Protein AF-A0A7C3NVJ8-F1 (afdb_monomer)

Solvent-accessible surface area (backbone atoms only — not comparable to full-atom values): 8002 Å² total; per-residue (Å²): 141,88,85,84,85,81,80,92,88,76,82,88,66,92,72,84,85,71,95,49,73,67,46,36,61,51,40,33,55,73,60,80,32,95,70,62,86,69,88,54,62,31,58,52,53,53,42,41,76,72,67,44,86,64,86,88,82,78,56,91,95,59,71,88,85,84,82,84,86,85,85,83,62,93,82,46,94,53,57,70,61,53,47,56,51,49,54,50,56,72,26,59,70,48,44,35,48,39,25,70,75,52,55,41,91,62,97,46,96,80,39,78,84,64,85,84,122

Sequence (117 aa):
MFTAGITSSSSRRTVFTCQSVHDPAQVVASGERLVGANGADYFLYLQQKKGNPLGIVYPQDGAPLVVSPSAITRSAPRPNAARLFTDFIFGKEVQQFLSDSEGLYVPTPRTSPNLQL

Secondary structure (DSSP, 8-state):
----------S--S----SSTTHHHHHHHTTS-S----S-HHHHHHHHHTT--------TT------------TT-SSHHHHHHHHHHHTSHHHHHHHHHTS------TTSPP----

Radius of gyration: 19.08 Å; Cα contacts (8 Å, |Δi|>4): 74; chains: 1; bounding box: 49×47×43 Å

Structure (mmCIF, N/CA/C/O backbone):
data_AF-A0A7C3NVJ8-F1
#
_entry.id   AF-A0A7C3NVJ8-F1
#
loop_
_atom_site.group_PDB
_atom_site.id
_atom_site.type_symbol
_atom_site.label_atom_id
_atom_site.label_alt_id
_atom_site.label_comp_id
_atom_site.label_asym_id
_atom_site.label_entity_id
_atom_site.label_seq_id
_atom_site.pdbx_PDB_ins_code
_atom_site.Cartn_x
_atom_site.Cartn_y
_atom_site.Cartn_z
_atom_site.occupancy
_atom_sit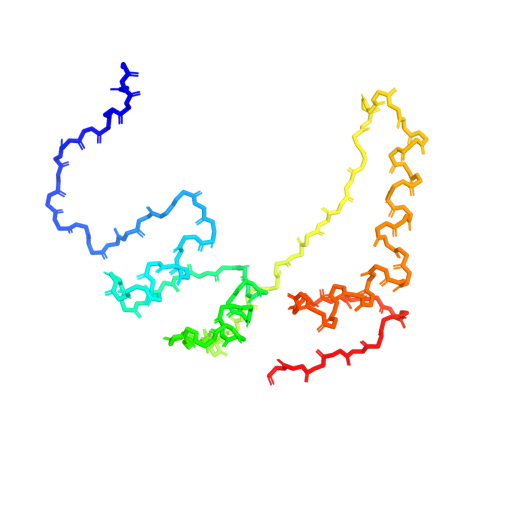e.B_iso_or_equiv
_atom_site.auth_seq_id
_atom_site.auth_comp_id
_atom_site.auth_asym_id
_atom_site.auth_atom_id
_atom_site.pdbx_PDB_model_num
ATOM 1 N N . MET A 1 1 ? -10.886 32.928 -12.057 1.00 34.44 1 MET A N 1
ATOM 2 C CA . MET A 1 1 ? -11.733 32.122 -12.959 1.00 34.44 1 MET A CA 1
ATOM 3 C C . MET A 1 1 ? -11.691 30.686 -12.445 1.00 34.44 1 MET A C 1
ATOM 5 O O . MET A 1 1 ? -10.800 29.938 -12.807 1.00 34.44 1 MET A O 1
ATOM 9 N N . PHE A 1 2 ? -12.559 30.360 -11.483 1.00 34.12 2 PHE A N 1
ATOM 10 C CA . PHE A 1 2 ? -12.731 29.007 -10.949 1.00 34.12 2 PHE A CA 1
ATOM 11 C C . PHE A 1 2 ? -14.069 28.509 -11.479 1.00 34.12 2 PHE A C 1
ATOM 13 O O . PHE A 1 2 ? -15.108 29.079 -11.154 1.00 34.12 2 PHE A O 1
ATOM 20 N N . THR A 1 3 ? -14.043 27.487 -12.323 1.00 41.06 3 THR A N 1
ATOM 21 C CA . THR A 1 3 ? -15.252 26.788 -12.750 1.00 41.06 3 THR A CA 1
ATOM 22 C C . THR A 1 3 ? -15.014 25.302 -12.586 1.00 41.06 3 THR A C 1
ATOM 24 O O . THR A 1 3 ? -14.181 24.732 -13.282 1.00 41.06 3 THR A O 1
ATOM 27 N N . ALA A 1 4 ? -15.774 24.692 -11.688 1.00 35.19 4 ALA A N 1
ATOM 28 C CA . ALA A 1 4 ? -16.313 23.353 -11.872 1.00 35.19 4 ALA A CA 1
ATOM 29 C C . ALA A 1 4 ? -17.483 23.208 -10.895 1.00 35.19 4 ALA A C 1
ATOM 31 O O . ALA A 1 4 ? -17.348 22.695 -9.790 1.00 35.19 4 ALA A O 1
ATOM 32 N N . GLY A 1 5 ? -18.630 23.756 -11.294 1.00 39.00 5 GLY A N 1
ATOM 33 C CA . GLY A 1 5 ? -19.902 23.394 -10.693 1.00 39.00 5 GLY A CA 1
ATOM 34 C C . GLY A 1 5 ? -20.327 22.032 -11.224 1.00 39.00 5 GLY A C 1
ATOM 35 O O . GLY A 1 5 ? -20.320 21.816 -12.434 1.00 39.00 5 GLY A O 1
ATOM 36 N N . ILE A 1 6 ? -20.743 21.146 -10.323 1.00 43.66 6 ILE A N 1
ATOM 37 C CA . ILE A 1 6 ? -21.653 20.050 -10.640 1.00 43.66 6 ILE A CA 1
ATOM 38 C C . ILE A 1 6 ? -22.787 20.116 -9.608 1.00 43.66 6 ILE A C 1
ATOM 40 O O . ILE A 1 6 ? -22.649 19.708 -8.462 1.00 43.66 6 ILE A O 1
ATOM 44 N N . THR A 1 7 ? -23.864 20.763 -10.058 1.00 36.34 7 THR A N 1
ATOM 45 C CA . THR A 1 7 ? -25.294 20.546 -9.766 1.00 36.34 7 THR A CA 1
ATOM 46 C C . THR A 1 7 ? -25.766 20.274 -8.334 1.00 36.34 7 THR A C 1
ATOM 48 O O . THR A 1 7 ? -25.525 19.223 -7.745 1.00 36.34 7 THR A O 1
ATOM 51 N N . SER A 1 8 ? -26.637 21.173 -7.868 1.00 42.19 8 SER A N 1
ATOM 52 C CA . SER A 1 8 ? -27.637 20.899 -6.842 1.00 42.19 8 SER A CA 1
ATOM 53 C C . SER A 1 8 ? -28.746 19.972 -7.374 1.00 42.19 8 SER A C 1
ATOM 55 O O . SER A 1 8 ? -29.151 20.071 -8.531 1.00 42.19 8 SER A O 1
ATOM 57 N N . SER A 1 9 ? -29.238 19.092 -6.493 1.00 37.84 9 SER A N 1
ATOM 58 C CA . SER A 1 9 ? -30.584 18.479 -6.422 1.00 37.84 9 SER A CA 1
ATOM 59 C C . SER A 1 9 ? -30.537 16.967 -6.159 1.00 37.84 9 SER A C 1
ATOM 61 O O . SER A 1 9 ? -30.219 16.164 -7.027 1.00 37.84 9 SER A O 1
ATOM 63 N N . SER A 1 10 ? -30.845 16.579 -4.914 1.00 38.47 10 SER A N 1
ATOM 64 C CA . SER A 1 10 ? -31.536 15.335 -4.522 1.00 38.47 10 SER A CA 1
ATOM 65 C C . SER A 1 10 ? -31.238 15.024 -3.050 1.00 38.47 10 SER A C 1
ATOM 67 O O . SER A 1 10 ? -30.154 14.578 -2.686 1.00 38.47 10 SER A O 1
ATOM 69 N N . SER A 1 11 ? -32.219 15.347 -2.206 1.00 39.00 11 SER A N 1
ATOM 70 C CA . SER A 1 11 ? -32.731 14.511 -1.113 1.00 39.00 11 SER A CA 1
ATOM 71 C C . SER A 1 11 ? -31.821 13.377 -0.598 1.00 39.00 11 SER A C 1
ATOM 73 O O . SER A 1 11 ? -31.606 12.388 -1.290 1.00 39.00 11 SER A O 1
ATOM 75 N N . ARG A 1 12 ? -31.356 13.502 0.658 1.00 42.03 12 ARG A N 1
ATOM 76 C CA . ARG A 1 12 ? -30.899 12.414 1.556 1.00 42.03 12 ARG A CA 1
ATOM 77 C C . ARG A 1 12 ? -30.247 11.204 0.867 1.00 42.03 12 ARG A C 1
ATOM 79 O O . ARG A 1 12 ? -30.752 10.086 0.957 1.00 42.03 12 ARG A O 1
ATOM 86 N N . ARG A 1 13 ? -29.078 11.376 0.252 1.00 49.75 13 ARG A N 1
ATOM 87 C CA . ARG A 1 13 ? -28.224 10.212 -0.005 1.00 49.75 13 ARG A CA 1
ATOM 88 C C . ARG A 1 13 ? -27.470 9.880 1.275 1.00 49.75 13 ARG A C 1
ATOM 90 O O . ARG A 1 13 ? -26.526 10.566 1.644 1.00 49.75 13 ARG A O 1
ATOM 97 N N . THR A 1 14 ? -27.916 8.823 1.950 1.00 73.06 14 THR A N 1
ATOM 98 C CA . THR A 1 14 ? -27.215 8.206 3.090 1.00 73.06 14 THR A CA 1
ATOM 99 C C . THR A 1 14 ? -25.794 7.777 2.707 1.00 73.06 14 THR A C 1
ATOM 101 O O . THR A 1 14 ? -24.910 7.720 3.554 1.00 73.06 14 THR A O 1
ATOM 104 N N . VAL A 1 15 ? -25.565 7.506 1.418 1.00 84.31 15 VAL A N 1
ATOM 105 C CA . VAL A 1 15 ? -24.281 7.064 0.871 1.00 84.31 15 VAL A CA 1
ATOM 106 C C . VAL A 1 15 ? -23.507 8.249 0.295 1.00 84.31 15 VAL A C 1
ATOM 108 O O . VAL A 1 15 ? -24.021 8.995 -0.539 1.00 84.31 15 VAL A O 1
ATOM 111 N N . PHE A 1 16 ? -22.255 8.387 0.730 1.00 88.19 16 PHE A N 1
ATOM 112 C CA . PHE A 1 16 ? -21.287 9.352 0.218 1.00 88.19 16 PHE A CA 1
ATOM 113 C C . PHE A 1 16 ? -20.303 8.649 -0.722 1.00 88.19 16 PHE A C 1
ATOM 115 O O . PHE A 1 16 ? -19.764 7.602 -0.373 1.00 88.19 16 PHE A O 1
ATOM 122 N N . THR A 1 17 ? -20.083 9.213 -1.909 1.00 90.25 17 THR A N 1
ATOM 123 C CA . THR A 1 17 ? -19.165 8.665 -2.916 1.00 90.25 17 THR A CA 1
ATOM 124 C C . THR A 1 17 ? -17.938 9.552 -3.047 1.00 90.25 17 THR A C 1
ATOM 126 O O . THR A 1 17 ? -18.068 10.741 -3.340 1.00 90.25 17 THR A O 1
ATOM 129 N N . CYS A 1 18 ? -16.761 8.961 -2.890 1.00 87.50 18 CYS A N 1
ATOM 130 C CA . CYS A 1 18 ? -15.481 9.625 -3.097 1.00 87.50 18 CYS A CA 1
ATOM 131 C C . CYS A 1 18 ? -14.976 9.449 -4.533 1.00 87.50 18 CYS A C 1
ATOM 133 O O . CYS A 1 18 ? -15.412 8.537 -5.236 1.00 87.50 18 CYS A O 1
ATOM 135 N N . GLN A 1 19 ? -14.043 10.303 -4.963 1.00 89.44 19 GLN A N 1
ATOM 136 C CA . GLN A 1 19 ? -13.366 10.148 -6.260 1.00 89.44 19 GLN A CA 1
ATOM 137 C C . GLN A 1 19 ? -12.063 9.352 -6.133 1.00 89.44 19 GLN A C 1
ATOM 139 O O . GLN A 1 19 ? -11.658 8.689 -7.086 1.00 89.44 19 GLN A O 1
ATOM 144 N N . SER A 1 20 ? -11.422 9.388 -4.963 1.00 89.25 20 SER A N 1
ATOM 145 C CA . SER A 1 20 ? -10.214 8.623 -4.666 1.00 89.25 20 SER A CA 1
ATOM 146 C C . SER A 1 20 ? -10.485 7.544 -3.625 1.00 89.25 20 SER A C 1
ATOM 148 O O . SER A 1 20 ? -11.269 7.724 -2.693 1.00 89.25 20 SER A O 1
ATOM 150 N N . VAL A 1 21 ? -9.757 6.433 -3.742 1.00 86.25 21 VAL A N 1
ATOM 151 C CA . VAL A 1 21 ? -9.726 5.375 -2.722 1.00 86.25 21 VAL A CA 1
ATOM 152 C C . VAL A 1 21 ? -9.135 5.868 -1.391 1.00 86.25 21 VAL A C 1
ATOM 154 O O . VAL A 1 21 ? -9.388 5.273 -0.352 1.00 86.25 21 VAL A O 1
ATOM 157 N N . HIS A 1 22 ? -8.385 6.976 -1.390 1.00 87.38 22 HIS A N 1
ATOM 158 C CA . HIS A 1 22 ? -7.788 7.544 -0.175 1.00 87.38 22 HIS A CA 1
ATOM 159 C C . HIS A 1 22 ? -8.726 8.459 0.620 1.00 87.38 22 HIS A C 1
ATOM 161 O O . HIS A 1 22 ? -8.516 8.658 1.820 1.00 87.38 22 HIS A O 1
ATOM 167 N N . ASP A 1 23 ? -9.763 9.001 -0.017 1.00 89.25 23 ASP A N 1
ATOM 168 C CA . ASP A 1 23 ? -10.671 9.966 0.608 1.00 89.25 23 ASP A CA 1
ATOM 169 C C . ASP A 1 23 ? -11.455 9.387 1.802 1.00 89.25 23 ASP A C 1
ATOM 171 O O . ASP A 1 23 ? -11.580 10.095 2.804 1.00 89.25 23 ASP A O 1
ATOM 175 N N . PRO A 1 24 ? -11.953 8.125 1.785 1.00 89.19 24 PRO A N 1
ATOM 176 C CA . PRO A 1 24 ? -12.715 7.569 2.904 1.00 89.19 24 PRO A CA 1
ATOM 177 C C . PRO A 1 24 ? -11.980 7.659 4.244 1.00 89.19 24 PRO A C 1
ATOM 179 O O . PRO A 1 24 ? -12.586 8.000 5.254 1.00 89.19 24 PRO A O 1
ATOM 182 N N . ALA A 1 25 ? -10.665 7.427 4.255 1.00 88.12 25 ALA A N 1
ATOM 183 C CA . ALA A 1 25 ? -9.862 7.526 5.469 1.00 88.12 25 ALA A CA 1
ATOM 184 C C . ALA A 1 25 ? -9.845 8.952 6.042 1.00 88.12 25 ALA A C 1
ATOM 186 O O . ALA A 1 25 ? -9.907 9.127 7.255 1.00 88.12 25 ALA A O 1
ATOM 187 N N . GLN A 1 26 ? -9.776 9.973 5.183 1.00 87.38 26 GLN A N 1
ATOM 188 C CA . GLN A 1 26 ? -9.769 11.375 5.609 1.00 87.38 26 GLN A CA 1
ATOM 189 C C . GLN A 1 26 ? -11.144 11.825 6.104 1.00 87.38 26 GLN A C 1
ATOM 191 O O . GLN A 1 26 ? -11.236 12.476 7.140 1.00 87.38 26 GLN A O 1
ATOM 196 N N . VAL A 1 27 ? -12.207 11.432 5.400 1.00 90.38 27 VAL A N 1
ATOM 197 C CA . VAL A 1 27 ? -13.597 11.766 5.752 1.00 90.38 27 VAL A CA 1
ATOM 198 C C . VAL A 1 27 ? -14.014 11.107 7.072 1.00 90.38 27 VAL A C 1
ATOM 200 O O . VAL A 1 27 ? -14.786 11.684 7.836 1.00 90.38 27 VAL A O 1
ATOM 203 N N . VAL A 1 28 ? -13.486 9.915 7.371 1.00 91.00 28 VAL A N 1
ATOM 204 C CA . VAL A 1 28 ? -13.695 9.267 8.673 1.00 91.00 28 VAL A CA 1
ATOM 205 C C . VAL A 1 28 ? -12.819 9.894 9.757 1.00 91.00 28 VAL A C 1
ATOM 207 O O . VAL A 1 28 ? -13.314 10.185 10.842 1.00 91.00 28 VAL A O 1
ATOM 210 N N . ALA A 1 29 ? -11.546 10.180 9.467 1.00 89.38 29 ALA A N 1
ATOM 211 C CA . ALA A 1 29 ? -10.639 10.797 10.439 1.00 89.38 29 ALA A CA 1
ATOM 212 C C . ALA A 1 29 ? -11.087 12.206 10.863 1.00 89.38 29 ALA A C 1
ATOM 214 O O . ALA A 1 29 ? -10.891 12.585 12.016 1.00 89.38 29 ALA A O 1
ATOM 215 N N . SER A 1 30 ? -11.700 12.974 9.956 1.00 90.31 30 SER A N 1
ATOM 216 C CA . SER A 1 30 ? -12.261 14.298 10.252 1.00 90.31 30 SER A CA 1
ATOM 217 C C . SER A 1 30 ? -13.577 14.246 11.037 1.00 90.31 30 SER A C 1
ATOM 219 O O . SER A 1 30 ? -14.035 15.276 11.529 1.00 90.31 30 SER A O 1
ATOM 221 N N . GLY A 1 31 ? -14.202 13.069 11.136 1.00 90.00 31 GLY A N 1
ATOM 222 C CA . GLY A 1 31 ? -15.526 12.889 11.728 1.00 90.00 31 GLY A CA 1
ATOM 223 C C . GLY A 1 31 ? -16.690 13.284 10.812 1.00 90.00 31 GLY A C 1
ATOM 224 O O . GLY A 1 31 ? -17.839 13.252 11.248 1.00 90.00 31 GLY A O 1
ATOM 225 N N . GLU A 1 32 ? -16.441 13.631 9.544 1.00 90.56 32 GLU A N 1
ATOM 226 C CA . GLU A 1 32 ? -17.509 13.943 8.584 1.00 90.56 32 GLU A CA 1
ATOM 227 C C . GLU A 1 32 ? -18.387 12.711 8.282 1.00 90.56 32 GLU A C 1
ATOM 229 O O . GLU A 1 32 ? -19.592 12.832 8.017 1.00 90.56 32 GLU A O 1
ATOM 234 N N . ARG A 1 33 ? -17.809 11.505 8.343 1.00 91.00 33 ARG A N 1
ATOM 235 C CA . ARG A 1 33 ? -18.542 10.230 8.335 1.00 91.00 33 ARG A CA 1
ATOM 236 C C . ARG A 1 33 ? -18.027 9.313 9.436 1.00 91.00 33 ARG A C 1
ATOM 238 O O . ARG A 1 33 ? -16.851 9.311 9.754 1.00 91.00 33 ARG A O 1
ATOM 245 N N . LEU A 1 34 ? -18.916 8.492 9.989 1.00 90.12 34 LEU A N 1
ATOM 246 C CA . LEU A 1 34 ? -18.554 7.532 11.039 1.00 90.12 34 LEU A CA 1
ATOM 247 C C . LEU A 1 34 ? -17.852 6.286 10.489 1.00 90.12 34 LEU A C 1
ATOM 249 O O . LEU A 1 34 ? -17.048 5.674 11.180 1.00 90.12 34 LEU A O 1
ATOM 253 N N . VAL A 1 35 ? -18.185 5.890 9.259 1.00 91.44 35 VAL A N 1
ATOM 254 C CA . VAL A 1 35 ? -17.679 4.678 8.609 1.00 91.44 35 VAL A CA 1
ATOM 255 C C . VAL A 1 35 ? -17.422 4.946 7.131 1.00 91.44 35 VAL A C 1
ATOM 257 O O . VAL A 1 35 ? -18.119 5.749 6.505 1.00 91.44 35 VAL A O 1
ATOM 260 N N . GLY A 1 36 ? -16.440 4.247 6.570 1.00 90.56 36 GLY A N 1
ATOM 261 C CA . GLY A 1 36 ? -16.107 4.296 5.153 1.00 90.56 36 GLY A CA 1
ATOM 262 C C . GLY A 1 36 ? -15.598 2.940 4.683 1.00 90.56 36 GLY A C 1
ATOM 263 O O . GLY A 1 36 ? -14.842 2.283 5.391 1.00 90.56 36 GLY A O 1
ATOM 264 N N . ALA A 1 37 ? -16.018 2.525 3.490 1.00 89.75 37 ALA A N 1
ATOM 265 C CA . ALA A 1 37 ? -15.427 1.374 2.821 1.00 89.75 37 ALA A CA 1
ATOM 266 C C . ALA A 1 37 ? -14.114 1.811 2.163 1.00 89.75 37 ALA A C 1
ATOM 268 O O . ALA A 1 37 ? -14.088 2.806 1.434 1.00 89.75 37 ALA A O 1
ATOM 269 N N . ASN A 1 38 ? -13.035 1.081 2.426 1.00 87.00 38 ASN A N 1
ATOM 270 C CA . ASN A 1 38 ? -11.715 1.357 1.876 1.00 87.00 38 ASN A CA 1
ATOM 271 C C . ASN A 1 38 ? -11.085 0.051 1.368 1.00 87.00 38 ASN A C 1
ATOM 273 O O . ASN A 1 38 ? -11.368 -1.013 1.909 1.00 87.00 38 ASN A O 1
ATOM 277 N N . GLY A 1 39 ? -10.270 0.147 0.318 1.00 82.69 39 GLY A N 1
ATOM 278 C CA . GLY A 1 39 ? -9.486 -0.963 -0.237 1.00 82.69 39 GLY A CA 1
ATOM 279 C C . GLY A 1 39 ? -7.978 -0.690 -0.269 1.00 82.69 39 GLY A C 1
ATOM 280 O O . GLY A 1 39 ? -7.244 -1.411 -0.937 1.00 82.69 39 GLY A O 1
ATOM 281 N N . ALA A 1 40 ? -7.518 0.384 0.382 1.00 82.25 40 ALA A N 1
ATOM 282 C CA . ALA A 1 40 ? -6.119 0.799 0.456 1.00 82.25 40 ALA A CA 1
ATOM 283 C C . ALA A 1 40 ? -5.619 0.773 1.912 1.00 82.25 40 ALA A C 1
ATOM 285 O O . ALA A 1 40 ? -5.355 1.817 2.517 1.00 82.25 40 ALA A O 1
ATOM 286 N N . ASP A 1 41 ? -5.502 -0.430 2.475 1.00 81.75 41 ASP A N 1
ATOM 287 C CA . ASP A 1 41 ? -5.241 -0.654 3.907 1.00 81.75 41 ASP A CA 1
ATOM 288 C C . ASP A 1 41 ? -3.913 -0.047 4.377 1.00 81.75 41 ASP A C 1
ATOM 290 O O . ASP A 1 41 ? -3.848 0.542 5.454 1.00 81.75 41 ASP A O 1
ATOM 294 N N . TYR A 1 42 ? -2.879 -0.075 3.528 1.00 82.81 42 TYR A N 1
ATOM 295 C CA . TYR A 1 42 ? -1.579 0.557 3.798 1.00 82.81 42 TYR A CA 1
ATOM 296 C C . TYR A 1 42 ? -1.723 2.029 4.215 1.00 82.81 42 TYR A C 1
ATOM 298 O O . TYR A 1 42 ? -1.078 2.499 5.152 1.00 82.81 42 TYR A O 1
ATOM 306 N N . PHE A 1 43 ? -2.640 2.765 3.579 1.00 83.62 43 PHE A N 1
ATOM 307 C CA . PHE A 1 43 ? -2.880 4.161 3.915 1.00 83.62 43 PHE A CA 1
ATOM 308 C C . PHE A 1 43 ? -3.551 4.302 5.282 1.00 83.62 43 PHE A C 1
ATOM 310 O O . PHE A 1 43 ? -3.216 5.222 6.023 1.00 83.62 43 PHE A O 1
ATOM 317 N N . LEU A 1 44 ? -4.461 3.395 5.646 1.00 86.56 44 LEU A N 1
ATOM 318 C CA . LEU A 1 44 ? -5.094 3.398 6.966 1.00 86.56 44 LEU A CA 1
ATOM 319 C C . LEU A 1 44 ? -4.068 3.145 8.072 1.00 86.56 44 LEU A C 1
ATOM 321 O O . LEU A 1 44 ? -4.058 3.892 9.051 1.00 86.56 44 LEU A O 1
ATOM 325 N N . TYR A 1 45 ? -3.153 2.192 7.878 1.00 83.69 45 TYR A N 1
ATOM 326 C CA . TYR A 1 45 ? -2.047 1.952 8.808 1.00 83.69 45 TYR A CA 1
ATOM 327 C C . TYR A 1 45 ? -1.158 3.189 8.973 1.00 83.69 45 TYR A C 1
ATOM 329 O O . TYR A 1 45 ? -0.813 3.565 10.094 1.00 83.69 45 TYR A O 1
ATOM 337 N N . LEU A 1 46 ? -0.834 3.888 7.880 1.00 84.38 46 LEU A N 1
ATOM 338 C CA . LEU A 1 46 ? -0.075 5.140 7.951 1.00 84.38 46 LEU A CA 1
ATOM 339 C C . LEU A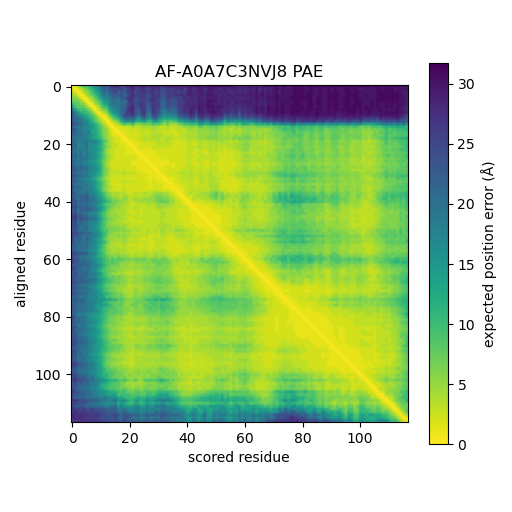 1 46 ? -0.831 6.242 8.705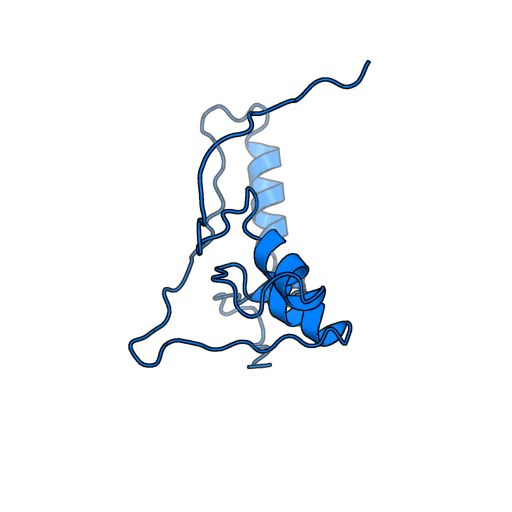 1.00 84.38 46 LEU A C 1
ATOM 341 O O . LEU A 1 46 ? -0.219 7.005 9.453 1.00 84.38 46 LEU A O 1
ATOM 345 N N . GLN A 1 47 ? -2.149 6.345 8.535 1.00 86.50 47 GLN A N 1
ATOM 346 C CA . GLN A 1 47 ? -2.961 7.312 9.279 1.00 86.50 47 GLN A CA 1
ATOM 347 C C . GLN A 1 47 ? -3.044 6.959 10.772 1.00 86.50 47 GLN A C 1
ATOM 349 O O . GLN A 1 47 ? -2.939 7.856 11.608 1.00 86.50 47 GLN A O 1
ATOM 354 N N . GLN A 1 48 ? -3.146 5.674 11.121 1.00 85.88 48 GLN A N 1
ATOM 355 C CA . GLN A 1 48 ? -3.067 5.216 12.511 1.00 85.88 48 GLN A CA 1
ATOM 356 C C . GLN A 1 48 ? -1.698 5.518 13.131 1.00 85.88 48 GLN A C 1
ATOM 358 O O . GLN A 1 48 ? -1.639 6.057 14.234 1.00 85.88 48 GLN A O 1
ATOM 363 N N . LYS A 1 49 ? -0.594 5.277 12.404 1.00 84.88 49 LYS A N 1
ATOM 364 C CA . LYS A 1 49 ? 0.768 5.643 12.845 1.00 84.88 49 LYS A CA 1
ATOM 365 C C . LYS A 1 49 ? 0.922 7.150 13.099 1.00 84.88 49 LYS A C 1
ATOM 367 O O . LYS A 1 49 ? 1.717 7.544 13.946 1.00 84.88 49 LYS A O 1
ATOM 372 N N . LYS A 1 50 ? 0.152 7.995 12.403 1.00 87.62 50 LYS A N 1
ATOM 373 C CA . LYS A 1 50 ? 0.095 9.454 12.630 1.00 87.62 50 LYS A CA 1
ATOM 374 C C . LYS A 1 50 ? -0.767 9.866 13.830 1.00 87.62 50 LYS A C 1
ATOM 376 O O . LYS A 1 50 ? -0.824 11.052 14.138 1.00 87.62 50 LYS A O 1
ATOM 381 N N . GLY A 1 51 ? -1.423 8.920 14.501 1.00 89.19 51 GLY A N 1
ATOM 382 C CA . GLY A 1 51 ? -2.279 9.177 15.659 1.00 89.19 51 GLY A CA 1
ATOM 383 C C . GLY A 1 51 ? -3.723 9.543 15.313 1.00 89.19 51 GLY A C 1
ATOM 384 O O . GLY A 1 51 ? -4.451 10.003 16.190 1.00 89.19 51 GLY A O 1
ATOM 385 N N . ASN A 1 52 ? -4.161 9.348 14.064 1.00 89.19 52 ASN A N 1
ATOM 386 C CA . ASN A 1 52 ? -5.554 9.610 13.708 1.00 89.19 52 ASN A CA 1
ATOM 387 C C . ASN A 1 52 ? -6.487 8.555 14.325 1.00 89.19 52 ASN A C 1
ATOM 389 O O . ASN A 1 52 ? -6.135 7.372 14.345 1.00 89.19 52 ASN A O 1
ATOM 393 N N . PRO A 1 53 ? -7.690 8.951 14.786 1.00 89.44 53 PRO A N 1
ATOM 394 C CA . PRO A 1 53 ? -8.621 8.074 15.497 1.00 89.44 53 PRO A CA 1
ATOM 395 C C . PRO A 1 53 ? -9.386 7.151 14.531 1.00 89.44 53 PRO A C 1
ATOM 397 O O . PRO A 1 53 ? -10.607 7.216 14.414 1.00 89.44 53 PRO A O 1
ATOM 400 N N . LEU A 1 54 ? -8.661 6.303 13.800 1.00 89.12 54 LEU A N 1
ATOM 401 C CA . LEU A 1 54 ? -9.211 5.366 12.822 1.00 89.12 54 LEU A CA 1
ATOM 402 C C . LEU A 1 54 ? -9.152 3.929 13.345 1.00 89.12 54 LEU A C 1
ATOM 404 O O . LEU A 1 54 ? -8.104 3.467 13.795 1.00 89.12 54 LEU A O 1
ATOM 408 N N . GLY A 1 55 ? -10.262 3.201 13.220 1.00 88.81 55 GLY A N 1
ATOM 409 C CA . GLY A 1 55 ? -10.323 1.751 13.407 1.00 88.81 55 GLY A CA 1
ATOM 410 C C . GLY A 1 55 ? -10.423 1.030 12.063 1.00 88.81 55 GLY A C 1
ATOM 411 O O . GLY A 1 55 ? -11.140 1.489 11.175 1.00 88.81 55 GLY A O 1
ATOM 412 N N . ILE A 1 56 ? -9.723 -0.097 11.921 1.00 88.94 56 ILE A N 1
ATOM 413 C CA . ILE A 1 56 ? -9.820 -0.981 10.751 1.00 88.94 56 ILE A CA 1
ATOM 414 C C . ILE A 1 56 ? -10.648 -2.201 11.160 1.00 88.94 56 ILE A C 1
ATOM 416 O O . ILE A 1 56 ? -10.359 -2.830 12.177 1.00 88.94 56 ILE A O 1
ATOM 420 N N . VAL A 1 57 ? -11.687 -2.520 10.387 1.00 89.94 57 VAL A N 1
ATOM 421 C CA . VAL A 1 57 ? -12.559 -3.678 10.624 1.00 89.94 57 VAL A CA 1
ATOM 422 C C . VAL A 1 57 ? -12.609 -4.517 9.356 1.00 89.94 57 VAL A C 1
ATOM 424 O O . VAL A 1 57 ? -13.085 -4.049 8.323 1.00 89.94 57 VAL A O 1
ATOM 427 N N . TYR A 1 58 ? -12.145 -5.762 9.450 1.00 89.25 58 TYR A N 1
ATOM 428 C CA . TYR A 1 58 ? -12.241 -6.737 8.367 1.00 89.25 58 TYR A CA 1
ATOM 429 C C . TYR A 1 58 ? -13.544 -7.558 8.492 1.00 89.25 58 TYR A C 1
ATOM 431 O O . TYR A 1 58 ? -13.877 -7.990 9.603 1.00 89.25 58 TYR A O 1
ATOM 439 N N . PRO A 1 59 ? -14.294 -7.785 7.393 1.00 89.38 59 PRO A N 1
ATOM 440 C CA . PRO A 1 59 ? -15.476 -8.651 7.396 1.00 89.38 59 PRO A CA 1
ATOM 441 C C . PRO A 1 59 ? -15.137 -10.092 7.807 1.00 89.38 59 PRO A C 1
ATOM 443 O O . PRO A 1 59 ? -14.095 -10.623 7.424 1.00 89.38 59 PRO A O 1
ATOM 446 N N . GLN A 1 60 ? -16.022 -10.739 8.570 1.00 91.69 60 GLN A N 1
ATOM 447 C CA . GLN A 1 60 ? -15.799 -12.095 9.112 1.00 91.69 60 GLN A CA 1
ATOM 448 C C . GLN A 1 60 ? -15.883 -13.186 8.036 1.00 91.69 60 GLN A C 1
ATOM 450 O O . GLN A 1 60 ? -15.221 -14.215 8.099 1.00 91.69 60 GLN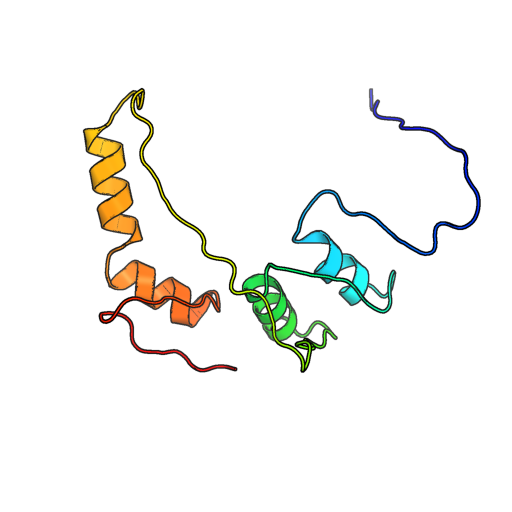 A O 1
ATOM 455 N N . ASP A 1 61 ? -16.706 -12.925 7.037 1.00 92.75 61 ASP A N 1
ATOM 456 C CA . ASP A 1 61 ? -16.947 -13.689 5.823 1.00 92.75 61 ASP A CA 1
ATOM 457 C C . ASP A 1 61 ? -15.787 -13.583 4.811 1.00 92.75 61 ASP A C 1
ATOM 459 O O . ASP A 1 61 ? -15.756 -14.313 3.819 1.00 92.75 61 ASP A O 1
ATOM 463 N N . GLY A 1 62 ? -14.789 -12.746 5.110 1.00 87.19 62 GLY A N 1
ATOM 464 C CA . GLY A 1 62 ? -13.544 -12.615 4.366 1.00 87.19 62 GLY A CA 1
ATOM 465 C C . GLY A 1 62 ? -13.370 -11.234 3.740 1.00 87.19 62 GLY A C 1
ATOM 466 O O . GLY A 1 62 ? -14.329 -10.555 3.377 1.00 87.19 62 GLY A O 1
ATOM 467 N N . ALA A 1 63 ? -12.111 -10.825 3.592 1.00 86.56 63 ALA A N 1
ATOM 468 C CA . ALA A 1 63 ? -11.732 -9.607 2.889 1.00 86.56 63 ALA A CA 1
ATOM 469 C C . ALA A 1 63 ? -11.101 -9.956 1.529 1.00 86.56 63 ALA A C 1
ATOM 471 O O . ALA A 1 63 ? -10.303 -10.896 1.449 1.00 86.56 63 ALA A O 1
ATOM 472 N N . PRO A 1 64 ? -11.429 -9.226 0.449 1.00 85.75 64 PRO A N 1
ATOM 473 C CA . PRO A 1 64 ? -10.797 -9.445 -0.844 1.00 85.75 64 PRO A CA 1
ATOM 474 C C . PRO A 1 64 ? -9.321 -9.031 -0.800 1.00 85.75 64 PRO A C 1
ATOM 476 O O . PRO A 1 64 ? -8.992 -7.912 -0.414 1.00 85.75 64 PRO A O 1
ATOM 479 N N . LEU A 1 65 ? -8.430 -9.911 -1.262 1.00 85.38 65 LEU A N 1
ATOM 480 C CA . LEU A 1 65 ? -7.030 -9.556 -1.485 1.00 85.38 65 LEU A CA 1
ATOM 481 C C . LEU A 1 65 ? -6.899 -8.788 -2.805 1.00 85.38 65 LEU A C 1
ATOM 483 O O . LEU A 1 65 ? -7.086 -9.353 -3.885 1.00 85.38 65 LEU A O 1
ATOM 487 N N . VAL A 1 66 ? -6.544 -7.507 -2.721 1.00 84.81 66 VAL A N 1
ATOM 488 C CA . VAL A 1 66 ? -6.298 -6.665 -3.897 1.00 84.81 66 VAL A CA 1
ATOM 489 C C . VAL A 1 66 ? -4.839 -6.804 -4.325 1.00 84.81 66 VAL A C 1
ATOM 491 O O . VAL A 1 66 ? -3.926 -6.387 -3.616 1.00 84.81 66 VAL A O 1
ATOM 494 N N . VAL A 1 67 ? -4.613 -7.395 -5.500 1.00 85.56 67 VAL A N 1
ATOM 495 C CA . VAL A 1 67 ? -3.271 -7.566 -6.073 1.00 85.56 67 VAL A CA 1
ATOM 496 C C . VAL A 1 67 ? -2.969 -6.413 -7.031 1.00 85.56 67 VAL A C 1
ATOM 498 O O . VAL A 1 67 ? -3.760 -6.136 -7.931 1.00 85.56 67 VAL A O 1
ATOM 501 N N . SER A 1 68 ? -1.807 -5.777 -6.870 1.00 85.50 68 SER A N 1
ATOM 502 C CA . SER A 1 68 ? -1.365 -4.628 -7.678 1.00 85.50 68 SER A CA 1
ATOM 503 C C . SER A 1 68 ? -0.227 -5.020 -8.632 1.00 85.50 68 SER A C 1
ATOM 505 O O . SER A 1 68 ? 0.943 -4.948 -8.248 1.00 85.50 68 SER A O 1
ATOM 507 N N . PRO A 1 69 ? -0.520 -5.467 -9.869 1.00 88.94 69 PRO A N 1
ATOM 508 C CA . PRO A 1 69 ? 0.512 -5.823 -10.837 1.00 88.94 69 PRO A CA 1
ATOM 509 C C . PRO A 1 69 ? 1.189 -4.582 -11.436 1.00 88.94 69 PRO A C 1
ATOM 511 O O . PRO A 1 69 ? 0.555 -3.552 -11.659 1.00 88.94 69 PRO A O 1
ATOM 514 N N . SER A 1 70 ? 2.471 -4.715 -11.778 1.00 90.75 70 SER A N 1
ATOM 515 C CA . SER A 1 70 ? 3.207 -3.745 -12.598 1.00 90.75 70 SER A CA 1
ATOM 516 C C . SER A 1 70 ? 3.477 -4.337 -13.980 1.00 90.75 70 SER A C 1
ATOM 518 O O . SER A 1 70 ? 3.762 -5.529 -14.103 1.00 90.75 70 SER A O 1
ATOM 520 N N . ALA A 1 71 ? 3.372 -3.520 -15.029 1.00 93.69 71 ALA A N 1
ATOM 521 C CA . ALA A 1 71 ? 3.551 -3.962 -16.407 1.00 93.69 71 ALA A CA 1
ATOM 522 C C . ALA A 1 71 ? 4.234 -2.896 -17.272 1.00 93.69 71 ALA A C 1
ATOM 524 O O . ALA A 1 71 ? 4.004 -1.697 -17.120 1.00 93.69 71 ALA A O 1
ATOM 525 N N . ILE A 1 72 ? 5.030 -3.354 -18.240 1.00 96.12 72 ILE A N 1
ATOM 526 C CA . ILE A 1 72 ? 5.638 -2.509 -19.271 1.00 96.12 72 ILE A CA 1
ATOM 527 C C . ILE A 1 72 ? 4.764 -2.585 -20.523 1.00 96.12 72 ILE A C 1
ATOM 529 O O . ILE A 1 72 ? 4.519 -3.668 -21.057 1.00 96.12 72 ILE A O 1
ATOM 533 N N . THR A 1 73 ? 4.297 -1.437 -21.014 1.00 95.31 73 THR A N 1
ATOM 534 C CA . THR A 1 73 ? 3.472 -1.383 -22.226 1.00 95.31 73 THR A CA 1
ATOM 535 C C . THR A 1 73 ? 4.280 -1.777 -23.466 1.00 95.31 73 THR A C 1
ATOM 537 O O . THR A 1 73 ? 5.465 -1.466 -23.591 1.00 95.31 73 THR A O 1
ATOM 540 N N . ARG A 1 74 ? 3.635 -2.445 -24.434 1.00 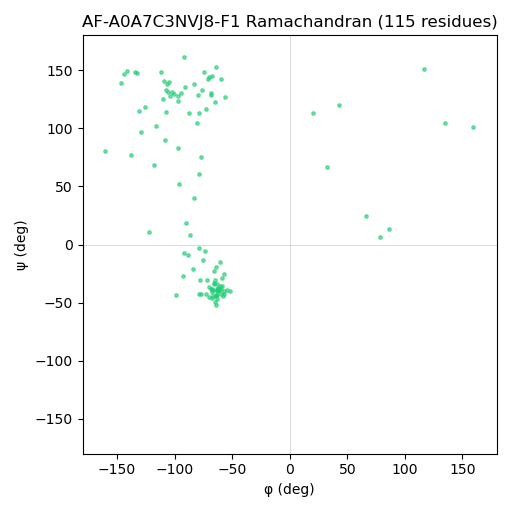94.50 74 ARG A N 1
ATOM 541 C CA . ARG A 1 74 ? 4.289 -2.863 -25.692 1.00 94.50 74 ARG A CA 1
ATOM 542 C C . ARG A 1 74 ? 4.861 -1.677 -26.475 1.00 94.50 74 ARG A C 1
ATOM 544 O O . ARG A 1 74 ? 5.905 -1.804 -27.101 1.00 94.50 74 ARG A O 1
ATOM 551 N N . SER A 1 75 ? 4.174 -0.540 -26.436 1.00 95.81 75 SER A N 1
ATOM 552 C CA . SER A 1 75 ? 4.551 0.703 -27.110 1.00 95.81 75 SER A CA 1
ATOM 553 C C . SER A 1 75 ? 5.433 1.615 -26.249 1.00 95.81 75 SER A C 1
ATOM 555 O O . SER A 1 75 ? 5.500 2.814 -26.516 1.00 95.81 75 SER A O 1
ATOM 557 N N . ALA A 1 76 ? 6.076 1.091 -25.197 1.00 95.62 76 ALA A N 1
ATOM 558 C CA . ALA A 1 76 ? 6.933 1.892 -24.332 1.00 95.62 76 ALA A CA 1
ATOM 559 C C . ALA A 1 76 ? 8.036 2.586 -25.159 1.00 95.62 76 ALA A C 1
ATOM 561 O O . ALA A 1 76 ? 8.782 1.907 -25.867 1.00 95.62 76 ALA A O 1
ATOM 562 N N . PRO A 1 77 ? 8.203 3.919 -25.048 1.00 96.19 77 PRO A N 1
ATOM 563 C CA . PRO A 1 77 ? 9.170 4.662 -25.860 1.00 96.19 77 PRO A CA 1
ATOM 564 C C . PRO A 1 77 ? 10.622 4.277 -25.543 1.00 96.19 77 PRO A C 1
ATOM 566 O O . PRO A 1 77 ? 11.515 4.471 -26.365 1.00 96.19 77 PRO A O 1
ATOM 569 N N . ARG A 1 78 ? 10.868 3.741 -24.339 1.00 96.31 78 ARG A N 1
ATOM 570 C CA . ARG A 1 78 ? 12.182 3.307 -23.843 1.00 96.31 78 ARG A CA 1
ATOM 571 C C . ARG A 1 78 ? 12.053 1.968 -23.091 1.00 96.31 78 ARG A C 1
ATOM 573 O O . ARG A 1 78 ? 12.087 1.956 -21.861 1.00 96.31 78 ARG A O 1
ATOM 580 N N . PRO A 1 79 ? 11.916 0.827 -23.792 1.00 94.88 79 PRO A N 1
ATOM 581 C CA . PRO A 1 79 ? 11.624 -0.461 -23.154 1.00 94.88 79 PRO A CA 1
ATOM 582 C C . PRO A 1 79 ? 12.762 -0.961 -22.253 1.00 94.88 79 PRO A C 1
ATOM 584 O O . PRO A 1 79 ? 12.499 -1.549 -21.210 1.00 94.88 79 PRO A O 1
ATOM 587 N N . ASN A 1 80 ? 14.023 -0.685 -22.604 1.00 96.56 80 ASN A N 1
ATOM 588 C CA . ASN A 1 80 ? 15.169 -1.090 -21.782 1.00 96.56 80 ASN A CA 1
ATOM 589 C C . ASN A 1 80 ? 15.211 -0.336 -20.446 1.00 96.56 80 ASN A C 1
ATOM 591 O O . ASN A 1 80 ? 15.441 -0.947 -19.410 1.00 96.56 80 ASN A O 1
ATOM 595 N N . ALA A 1 81 ? 14.923 0.969 -20.452 1.00 96.88 81 ALA A N 1
ATOM 596 C CA . ALA A 1 81 ? 14.844 1.753 -19.222 1.00 96.88 81 ALA A CA 1
ATOM 597 C C . ALA A 1 81 ? 13.662 1.309 -18.343 1.00 96.88 81 ALA A C 1
ATOM 599 O O . ALA A 1 81 ? 13.814 1.191 -17.132 1.00 96.88 81 ALA A O 1
ATOM 600 N N . ALA A 1 82 ? 12.511 0.994 -18.949 1.00 96.75 82 ALA A N 1
ATOM 601 C CA . ALA A 1 82 ? 11.353 0.476 -18.222 1.00 96.75 82 ALA A CA 1
ATOM 602 C C . ALA A 1 82 ? 11.639 -0.876 -17.541 1.00 96.75 82 ALA A C 1
ATOM 604 O O . ALA A 1 82 ? 11.196 -1.096 -16.415 1.00 96.75 82 ALA A O 1
ATOM 605 N N . ARG A 1 83 ? 12.411 -1.759 -18.193 1.00 95.88 83 ARG A N 1
ATOM 606 C CA . ARG A 1 83 ? 12.873 -3.025 -17.596 1.00 95.88 83 ARG A CA 1
ATOM 607 C C . ARG A 1 83 ? 13.788 -2.777 -16.406 1.00 95.88 83 ARG A C 1
ATOM 609 O O . ARG A 1 83 ? 13.477 -3.251 -15.325 1.00 95.88 83 ARG A O 1
ATOM 616 N N . LEU A 1 84 ? 14.823 -1.952 -16.576 1.00 96.38 84 LEU A N 1
ATOM 617 C CA . LEU A 1 84 ? 15.741 -1.611 -15.484 1.00 96.38 84 LEU A CA 1
ATOM 618 C C . LEU A 1 84 ? 15.013 -0.996 -14.280 1.00 96.38 84 LEU A C 1
ATOM 620 O O . LEU A 1 84 ? 15.318 -1.324 -13.139 1.00 96.38 84 LEU A O 1
ATOM 624 N N . PHE A 1 85 ? 14.028 -0.129 -14.520 1.00 96.06 85 PHE A N 1
ATOM 625 C CA . PHE A 1 85 ? 13.218 0.452 -13.450 1.00 96.06 85 PHE A CA 1
ATOM 626 C C . PHE A 1 85 ? 12.324 -0.582 -12.755 1.00 96.06 85 PHE A C 1
ATOM 628 O O . PHE A 1 85 ? 12.175 -0.554 -11.536 1.00 96.06 85 PHE A O 1
ATOM 635 N N . THR A 1 86 ? 11.755 -1.514 -13.520 1.00 95.00 86 THR A N 1
ATOM 636 C CA . THR A 1 86 ? 10.963 -2.622 -12.972 1.00 95.00 86 THR A CA 1
ATOM 637 C C . THR A 1 86 ? 11.835 -3.521 -12.095 1.00 95.00 86 THR A C 1
ATOM 639 O O . THR A 1 86 ? 11.462 -3.802 -10.958 1.00 95.00 86 THR A O 1
ATOM 642 N N . ASP A 1 87 ? 13.024 -3.892 -12.574 1.00 94.56 87 ASP A N 1
ATOM 643 C CA . ASP A 1 87 ? 13.999 -4.686 -11.819 1.00 94.56 87 ASP A CA 1
ATOM 644 C C . ASP A 1 87 ? 14.426 -3.975 -10.526 1.00 94.56 87 ASP A C 1
ATOM 646 O O . ASP 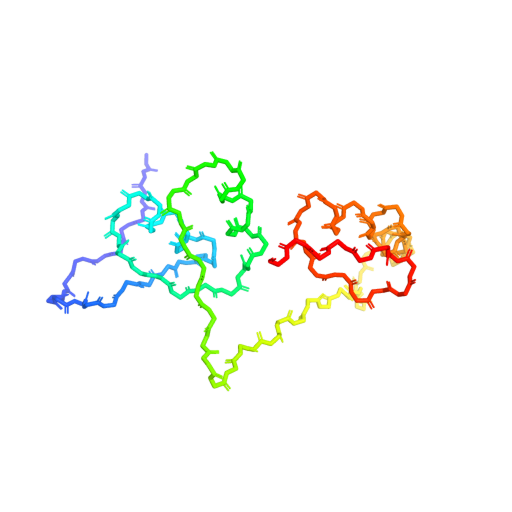A 1 87 ? 14.562 -4.614 -9.484 1.00 94.56 87 ASP A O 1
ATOM 650 N N . PHE A 1 88 ? 14.581 -2.647 -10.569 1.00 94.56 88 PHE A N 1
ATOM 651 C CA . PHE A 1 88 ? 14.868 -1.831 -9.391 1.00 94.56 88 PHE A CA 1
ATOM 652 C C . PHE A 1 88 ? 13.722 -1.849 -8.367 1.00 94.56 88 PHE A C 1
ATOM 654 O O . PHE A 1 88 ? 13.972 -2.112 -7.192 1.00 94.56 88 PHE A O 1
ATOM 661 N N . ILE A 1 89 ? 12.470 -1.617 -8.788 1.00 93.69 89 ILE A N 1
ATOM 662 C CA . ILE A 1 89 ? 11.312 -1.610 -7.871 1.00 93.69 89 ILE A CA 1
ATOM 663 C C . ILE A 1 89 ? 11.130 -2.969 -7.191 1.00 93.69 89 ILE A C 1
ATOM 665 O O . ILE A 1 89 ? 10.817 -3.026 -6.003 1.00 93.69 89 ILE A O 1
ATOM 669 N N . PHE A 1 90 ? 11.322 -4.065 -7.924 1.00 91.75 90 PHE A N 1
ATOM 670 C CA . PHE A 1 90 ? 11.227 -5.422 -7.376 1.00 91.75 90 PHE A CA 1
ATOM 671 C C . PHE A 1 90 ? 12.544 -5.924 -6.759 1.00 91.75 90 PHE A C 1
ATOM 673 O O . PHE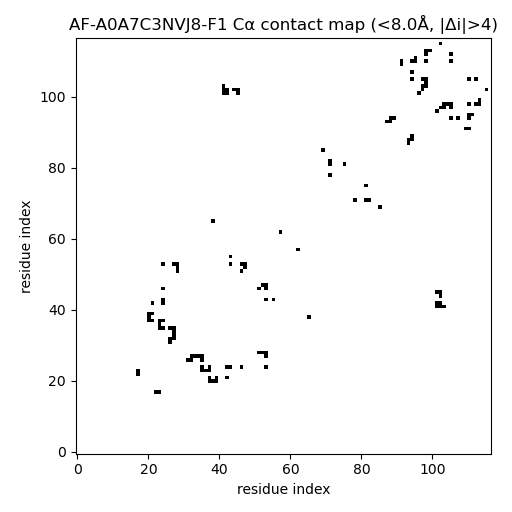 A 1 90 ? 12.644 -7.089 -6.363 1.00 91.75 90 PHE A O 1
ATOM 680 N N . GLY A 1 91 ? 13.542 -5.047 -6.636 1.00 92.81 91 GLY A N 1
ATOM 681 C CA . GLY A 1 91 ? 14.773 -5.294 -5.898 1.00 92.81 91 GLY A CA 1
ATOM 682 C C . GLY A 1 91 ? 14.511 -5.497 -4.405 1.00 92.81 91 GLY A C 1
ATOM 683 O O . GLY A 1 91 ? 13.540 -4.986 -3.844 1.00 92.81 91 GLY A O 1
ATOM 684 N N . LYS A 1 92 ? 15.392 -6.250 -3.740 1.00 91.19 92 LYS A N 1
ATOM 685 C CA . LYS A 1 92 ? 15.224 -6.646 -2.332 1.00 91.19 92 LYS A CA 1
ATOM 686 C C . LYS A 1 92 ? 15.069 -5.434 -1.413 1.00 91.19 92 LYS A C 1
ATOM 688 O O . LYS A 1 92 ? 14.226 -5.444 -0.525 1.00 91.19 92 LYS A O 1
ATOM 693 N N . GLU A 1 93 ? 15.875 -4.405 -1.630 1.00 91.62 93 GLU A N 1
ATOM 694 C CA . GLU A 1 93 ? 15.934 -3.204 -0.802 1.00 91.62 93 GLU A CA 1
ATOM 695 C C . GLU A 1 93 ? 14.613 -2.431 -0.852 1.00 91.62 93 GLU A C 1
ATOM 697 O O . GLU A 1 93 ? 14.085 -2.032 0.184 1.00 91.62 93 GLU A O 1
ATOM 702 N N . VAL A 1 94 ? 14.045 -2.275 -2.052 1.00 92.75 94 VAL A N 1
ATOM 703 C CA . VAL A 1 94 ? 12.768 -1.579 -2.248 1.00 92.75 94 VAL A CA 1
ATOM 704 C C . VAL A 1 94 ? 11.620 -2.405 -1.676 1.00 92.75 94 VAL A C 1
ATOM 706 O O . VAL A 1 94 ? 10.795 -1.877 -0.938 1.00 92.75 94 VAL A O 1
ATOM 709 N N . GLN A 1 95 ? 11.588 -3.709 -1.951 1.00 91.69 95 GLN A N 1
ATOM 710 C CA . GLN A 1 95 ? 10.554 -4.601 -1.424 1.00 91.69 95 GLN A CA 1
ATOM 711 C C . GLN A 1 95 ? 10.571 -4.662 0.115 1.00 91.69 95 GLN A C 1
ATOM 713 O O . GLN A 1 95 ? 9.510 -4.648 0.739 1.00 91.69 95 GLN A O 1
ATOM 718 N N . GLN A 1 96 ? 11.755 -4.651 0.734 1.00 90.12 96 GLN A N 1
ATOM 719 C CA . GLN A 1 96 ? 11.895 -4.580 2.190 1.00 90.12 96 GLN A CA 1
ATOM 720 C C . GLN A 1 96 ? 11.419 -3.236 2.746 1.00 90.12 96 GLN A C 1
ATOM 722 O O . GLN A 1 96 ? 10.652 -3.210 3.705 1.00 90.12 96 GLN A O 1
ATOM 727 N N . PHE A 1 97 ? 11.793 -2.125 2.107 1.00 90.25 97 PHE A N 1
ATOM 728 C CA . PHE A 1 97 ? 11.333 -0.795 2.505 1.00 90.25 97 PHE A CA 1
ATOM 729 C C . PHE A 1 97 ? 9.800 -0.669 2.478 1.00 90.25 97 PHE A C 1
ATOM 731 O O . PHE A 1 97 ? 9.213 -0.138 3.422 1.00 90.25 97 PHE A O 1
ATOM 738 N N . LEU A 1 98 ? 9.149 -1.182 1.428 1.00 88.69 98 LEU A N 1
ATOM 739 C CA . LEU A 1 98 ? 7.687 -1.152 1.296 1.00 88.69 98 LEU A CA 1
ATOM 740 C C . LEU A 1 98 ? 6.991 -1.950 2.413 1.00 88.69 98 LEU A C 1
ATOM 742 O O . LEU A 1 98 ? 5.963 -1.514 2.930 1.00 88.69 98 LEU A O 1
ATOM 746 N N . SER A 1 99 ? 7.570 -3.084 2.810 1.00 86.50 99 SER A N 1
ATOM 747 C CA . SER A 1 99 ? 7.076 -3.888 3.932 1.00 86.50 99 SER A CA 1
ATOM 748 C C . SER A 1 99 ? 7.252 -3.167 5.274 1.00 86.50 99 SER A C 1
ATOM 750 O O . SER A 1 99 ? 6.325 -3.118 6.078 1.00 86.50 99 SER A O 1
ATOM 752 N N . ASP A 1 100 ? 8.428 -2.590 5.528 1.00 86.31 100 ASP A N 1
ATOM 753 C CA . ASP A 1 100 ? 8.764 -2.051 6.852 1.00 86.31 100 ASP A CA 1
ATOM 754 C C . ASP A 1 100 ? 8.146 -0.678 7.132 1.00 86.31 100 ASP A C 1
ATOM 756 O O . ASP A 1 100 ? 7.650 -0.416 8.234 1.00 86.31 100 ASP A O 1
ATOM 760 N N . SER A 1 101 ? 8.178 0.208 6.139 1.00 83.12 101 SER A N 1
ATOM 761 C CA . SER A 1 101 ? 7.813 1.616 6.318 1.00 83.12 101 SER A CA 1
ATOM 762 C C . SER A 1 101 ? 6.385 1.902 5.871 1.00 83.12 101 SER A C 1
ATOM 764 O O . SER A 1 101 ? 5.642 2.584 6.579 1.00 83.12 101 SER A O 1
ATOM 766 N N . GLU A 1 102 ? 5.986 1.354 4.723 1.00 82.94 102 GLU A N 1
ATOM 767 C CA . GLU A 1 102 ? 4.733 1.723 4.053 1.00 82.94 102 GLU A CA 1
ATOM 768 C C . GLU A 1 102 ? 3.546 0.835 4.451 1.00 82.94 102 GLU A C 1
ATOM 770 O O . GLU A 1 102 ? 2.413 1.138 4.089 1.00 82.94 102 GLU A O 1
ATOM 775 N N . GLY A 1 103 ? 3.771 -0.242 5.217 1.00 78.19 103 GLY A N 1
ATOM 776 C CA . GLY A 1 103 ? 2.705 -1.154 5.650 1.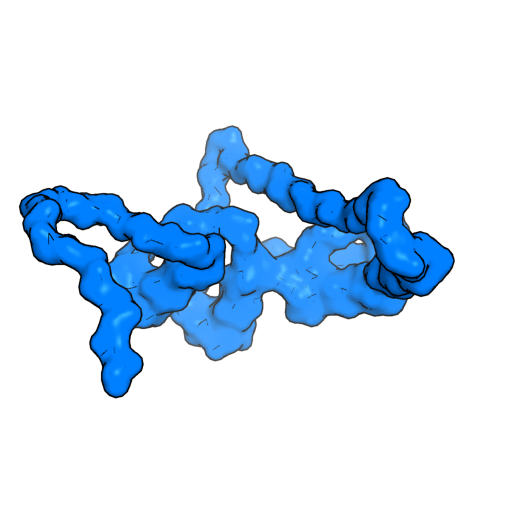00 78.19 103 GLY A CA 1
ATOM 777 C C . GLY A 1 103 ? 2.071 -1.928 4.492 1.00 78.19 103 GLY A C 1
ATOM 778 O O . GLY A 1 103 ? 0.907 -2.323 4.569 1.00 78.19 103 GLY A O 1
ATOM 779 N N . LEU A 1 104 ? 2.812 -2.106 3.395 1.00 83.88 104 LEU A N 1
ATOM 780 C CA . LEU A 1 104 ? 2.362 -2.877 2.245 1.00 83.88 104 LEU A CA 1
ATOM 781 C C . LEU A 1 104 ? 2.619 -4.365 2.467 1.00 83.88 104 LEU A C 1
ATOM 783 O O . LEU A 1 104 ? 3.699 -4.778 2.887 1.00 83.88 104 LEU A O 1
ATOM 787 N N . TYR A 1 105 ? 1.642 -5.184 2.090 1.00 82.44 105 TYR A N 1
ATOM 788 C CA . TYR A 1 105 ? 1.850 -6.619 1.980 1.00 82.44 105 TYR A CA 1
ATOM 789 C C . TYR A 1 105 ? 2.702 -6.930 0.745 1.00 82.44 105 TYR A C 1
ATOM 791 O O . TYR A 1 105 ? 2.292 -6.682 -0.391 1.00 82.44 105 TYR A O 1
ATOM 799 N N . VAL A 1 106 ? 3.891 -7.488 0.972 1.00 85.88 106 VAL A N 1
ATOM 800 C CA . VAL A 1 106 ? 4.865 -7.802 -0.076 1.00 85.88 106 VAL A CA 1
ATOM 801 C C . VAL A 1 106 ? 5.079 -9.322 -0.152 1.00 85.88 106 VAL A C 1
ATOM 803 O O . VAL A 1 106 ? 5.811 -9.881 0.666 1.00 85.88 106 VAL A O 1
ATOM 806 N N . PRO A 1 107 ? 4.474 -10.029 -1.128 1.00 75.88 107 PRO A N 1
ATOM 807 C CA . PRO A 1 107 ? 4.497 -11.493 -1.203 1.00 75.88 107 PRO A CA 1
ATOM 808 C C . PRO A 1 107 ? 5.774 -12.051 -1.857 1.00 75.88 107 PRO A C 1
ATOM 810 O O . PRO A 1 107 ? 5.716 -12.987 -2.656 1.00 75.88 107 PRO A O 1
ATOM 813 N N . THR A 1 108 ? 6.947 -11.484 -1.565 1.00 80.00 108 THR A N 1
ATOM 814 C CA . THR A 1 108 ? 8.218 -11.953 -2.141 1.00 80.00 108 THR A CA 1
ATOM 815 C C . THR A 1 108 ? 9.055 -12.720 -1.112 1.00 80.00 108 THR A C 1
ATOM 817 O O . THR A 1 108 ? 9.327 -12.167 -0.049 1.00 80.00 108 THR A O 1
ATOM 820 N N . PRO A 1 109 ? 9.593 -13.918 -1.432 1.00 75.69 109 PRO A N 1
ATOM 821 C CA . PRO A 1 109 ? 10.390 -14.728 -0.492 1.00 75.69 109 PRO A CA 1
ATOM 822 C C . PRO A 1 109 ? 11.673 -14.060 0.021 1.00 75.69 109 PRO A C 1
ATOM 824 O O . PRO A 1 109 ? 12.313 -14.555 0.942 1.00 75.69 109 PRO A O 1
ATOM 827 N N . ARG A 1 110 ? 12.106 -12.978 -0.634 1.00 74.06 110 ARG A N 1
ATOM 828 C CA . ARG A 1 110 ? 13.333 -12.237 -0.317 1.00 74.06 110 ARG A CA 1
ATOM 829 C C . ARG A 1 110 ? 13.125 -11.139 0.730 1.00 74.06 110 ARG A C 1
ATOM 831 O O . ARG A 1 110 ? 14.121 -10.575 1.181 1.00 74.06 110 ARG A O 1
ATOM 838 N N . THR A 1 111 ? 11.872 -10.854 1.078 1.00 79.38 111 THR A N 1
ATOM 839 C CA . THR A 1 111 ? 11.472 -9.823 2.039 1.00 79.38 111 THR A CA 1
ATOM 840 C C . THR A 1 111 ? 11.158 -10.482 3.372 1.00 79.38 111 THR A C 1
ATOM 842 O O . THR A 1 111 ? 10.412 -11.461 3.424 1.00 79.38 111 THR A O 1
ATOM 845 N N . SER A 1 112 ? 11.737 -9.962 4.449 1.00 74.06 112 SER A N 1
ATOM 846 C CA . SER A 1 112 ? 11.404 -10.389 5.804 1.00 74.06 112 SER A CA 1
ATOM 847 C C . SER A 1 112 ? 9.980 -9.932 6.133 1.00 74.06 112 SER A C 1
ATOM 849 O O . SER A 1 112 ? 9.691 -8.745 5.965 1.00 74.06 112 SER A O 1
ATOM 851 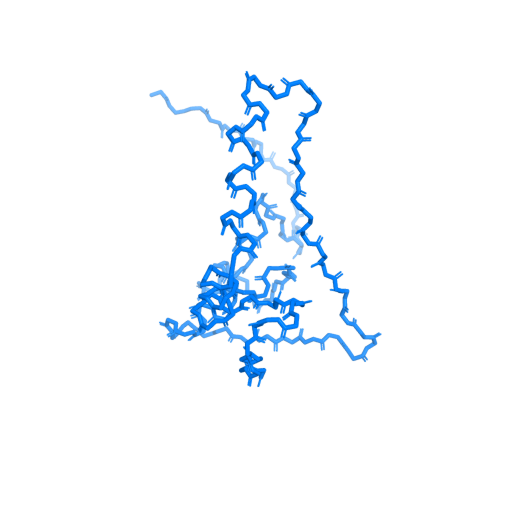N N . PRO A 1 113 ? 9.093 -10.827 6.603 1.00 62.75 113 PRO A N 1
ATOM 852 C CA . PRO A 1 113 ? 7.722 -10.456 6.909 1.00 62.75 113 PRO A CA 1
ATOM 853 C C . PRO A 1 113 ? 7.677 -9.451 8.062 1.00 62.75 113 PRO A C 1
ATOM 855 O O . PRO A 1 113 ? 8.135 -9.747 9.166 1.00 62.75 113 PRO A O 1
ATOM 858 N N . ASN A 1 114 ? 7.072 -8.291 7.819 1.00 62.50 114 ASN A N 1
ATOM 859 C CA . ASN A 1 114 ? 6.699 -7.351 8.868 1.00 62.50 114 ASN A CA 1
ATOM 860 C C . ASN A 1 114 ? 5.218 -7.581 9.216 1.00 62.50 114 ASN A C 1
ATOM 862 O O . ASN A 1 114 ? 4.326 -6.950 8.656 1.00 62.50 114 ASN A O 1
ATOM 866 N N . LEU A 1 115 ? 4.938 -8.567 10.081 1.00 53.75 115 LEU A N 1
ATOM 867 C CA . LEU A 1 115 ? 3.587 -8.803 10.611 1.00 53.75 115 LEU A CA 1
ATOM 868 C C . LEU A 1 115 ? 3.281 -7.763 11.704 1.00 53.75 115 LEU A C 1
ATOM 870 O O . LEU A 1 115 ? 3.318 -8.070 12.892 1.00 53.75 115 LEU A O 1
ATOM 874 N N . GLN A 1 116 ? 2.991 -6.526 11.306 1.00 51.22 116 GLN A N 1
ATOM 875 C CA . GLN A 1 116 ? 2.285 -5.548 12.146 1.00 51.22 116 GLN A CA 1
ATOM 876 C C . GLN A 1 116 ? 0.784 -5.562 11.811 1.00 51.22 116 GLN A C 1
ATOM 878 O O . GLN A 1 116 ? 0.207 -4.525 11.487 1.00 51.22 116 GLN A O 1
ATOM 883 N N . LEU A 1 117 ? 0.181 -6.758 11.828 1.00 45.50 117 LEU A N 1
ATOM 884 C CA . LEU A 1 117 ? -1.278 -6.915 11.839 1.00 45.50 117 LEU A CA 1
ATOM 885 C C . LEU A 1 117 ? -1.828 -6.592 13.229 1.00 45.50 117 LEU A C 1
ATOM 887 O O . LEU A 1 117 ? -1.214 -7.062 14.214 1.00 45.50 117 LEU A O 1
#

Mean predicted aligned error: 8.87 Å

pLDDT: mean 81.58, std 17.17, range [34.12, 96.88]

Foldseek 3Di:
DDDDDDDDDDDDDVDDDDPDLLVQLVCCLVVVDVDDDHDCVLSNVVCVVVVGPDDDDADPVGDDDDDDDDDDDPVHPCRPVVVVVVCVCPDLVNLQCCQPPRVDDRPDPSHDHPPPD